Protein AF-A0A376DSH6-F1 (afdb_monomer_lite)

Structure (mmCIF, N/CA/C/O backbone):
data_AF-A0A376DSH6-F1
#
_entry.id   AF-A0A376DSH6-F1
#
loop_
_atom_site.group_PDB
_atom_site.id
_atom_site.type_symbol
_atom_site.label_atom_id
_atom_site.label_alt_id
_atom_site.label_comp_id
_atom_site.label_asym_id
_atom_site.label_entity_id
_atom_site.label_seq_id
_atom_site.pdbx_PDB_ins_code
_atom_site.Cartn_x
_atom_site.Cartn_y
_atom_site.Cartn_z
_atom_site.occupancy
_atom_site.B_iso_or_equiv
_atom_site.auth_seq_id
_atom_site.auth_comp_id
_atom_site.auth_asym_id
_atom_site.auth_atom_id
_atom_site.pdbx_PDB_model_num
ATOM 1 N N . MET A 1 1 ? -16.455 17.312 -0.992 1.00 55.19 1 MET A N 1
ATOM 2 C CA . MET A 1 1 ? -16.510 16.010 -0.285 1.00 55.19 1 MET A CA 1
ATOM 3 C C . MET A 1 1 ? -17.845 15.377 -0.625 1.00 55.19 1 MET A C 1
ATOM 5 O O . MET A 1 1 ? -18.815 16.112 -0.698 1.00 55.19 1 MET A O 1
ATOM 9 N N . VAL A 1 2 ? -17.907 14.070 -0.886 1.00 52.38 2 VAL A N 1
ATOM 10 C CA . VAL A 1 2 ? -19.198 13.386 -1.068 1.00 52.38 2 VAL A CA 1
ATOM 11 C C . VAL A 1 2 ? -19.866 13.346 0.308 1.00 52.38 2 VAL A C 1
ATOM 13 O O . VAL A 1 2 ? -19.391 12.631 1.187 1.00 52.38 2 VAL A O 1
ATOM 16 N N . GLU A 1 3 ? -20.899 14.162 0.522 1.00 54.53 3 GLU A N 1
ATOM 17 C CA . GLU A 1 3 ? -21.459 14.471 1.852 1.00 54.53 3 GLU A CA 1
ATOM 18 C C . GLU A 1 3 ? -22.087 13.276 2.591 1.00 54.53 3 GLU A C 1
ATOM 20 O O . GLU A 1 3 ? -22.430 13.404 3.756 1.00 54.53 3 GLU A O 1
ATOM 25 N N . ASN A 1 4 ? -22.139 12.086 1.983 1.00 75.00 4 ASN A N 1
ATOM 26 C CA . ASN A 1 4 ? -22.680 10.863 2.589 1.00 75.00 4 ASN A CA 1
ATOM 27 C C . ASN A 1 4 ? -21.801 9.615 2.359 1.00 75.00 4 ASN A C 1
ATOM 29 O O . ASN A 1 4 ? -22.305 8.495 2.276 1.00 75.00 4 ASN A O 1
ATOM 33 N N . PHE A 1 5 ? -20.479 9.769 2.224 1.00 82.19 5 PHE A N 1
ATOM 34 C CA . PHE A 1 5 ? -19.587 8.619 2.029 1.00 82.19 5 PHE A CA 1
ATOM 35 C C . PHE A 1 5 ? -19.314 7.866 3.344 1.00 82.19 5 PHE A C 1
ATOM 37 O O . PHE A 1 5 ? -18.434 8.244 4.116 1.00 82.19 5 PHE A O 1
ATOM 44 N N . ASN A 1 6 ? -20.056 6.779 3.580 1.00 86.06 6 ASN A N 1
ATOM 45 C CA . ASN A 1 6 ? -19.903 5.896 4.743 1.00 86.06 6 ASN A CA 1
ATOM 46 C C . ASN A 1 6 ? -19.842 4.409 4.320 1.00 86.06 6 ASN A C 1
ATOM 48 O O . ASN A 1 6 ? -20.812 3.671 4.506 1.00 86.06 6 ASN A O 1
ATOM 52 N N . PRO A 1 7 ? -18.738 3.961 3.696 1.00 92.69 7 PRO A N 1
ATOM 53 C CA . PRO A 1 7 ? -18.583 2.583 3.255 1.00 92.69 7 PRO A CA 1
ATOM 54 C C . PRO A 1 7 ? -18.463 1.627 4.449 1.00 92.69 7 PRO A C 1
ATOM 56 O O . PRO A 1 7 ? -17.875 1.958 5.480 1.00 92.69 7 PRO A O 1
ATOM 59 N N . ASN A 1 8 ? -18.950 0.395 4.285 1.00 92.00 8 ASN A N 1
ATOM 60 C CA . ASN A 1 8 ? -18.752 -0.657 5.287 1.00 92.00 8 ASN A CA 1
ATOM 61 C C . ASN A 1 8 ? -17.288 -1.097 5.387 1.00 92.00 8 ASN A C 1
ATOM 63 O O . ASN A 1 8 ? -16.842 -1.471 6.468 1.00 92.00 8 ASN A O 1
ATOM 67 N N . ILE A 1 9 ? -16.562 -1.060 4.266 1.00 93.06 9 ILE A N 1
ATOM 68 C CA . ILE A 1 9 ? -15.152 -1.430 4.150 1.00 93.06 9 ILE A CA 1
ATOM 69 C C . ILE A 1 9 ? -14.431 -0.330 3.374 1.00 93.06 9 ILE A C 1
ATOM 71 O O . ILE A 1 9 ? -14.843 0.025 2.271 1.00 93.06 9 ILE A O 1
ATOM 75 N N . LEU A 1 10 ? -13.332 0.173 3.932 1.00 95.62 10 LEU A N 1
ATOM 76 C CA . LEU A 1 10 ? -12.405 1.059 3.236 1.00 95.62 10 LEU A CA 1
ATOM 77 C C . LEU A 1 10 ? -11.091 0.327 2.945 1.00 95.62 10 LEU A C 1
ATOM 79 O O . LEU A 1 10 ? -10.432 -0.158 3.862 1.00 95.62 10 LEU A O 1
ATOM 83 N N . ILE A 1 11 ? -10.687 0.291 1.677 1.00 96.25 11 ILE A N 1
ATOM 84 C CA . ILE A 1 11 ? -9.354 -0.157 1.260 1.00 96.25 11 ILE A CA 1
ATOM 85 C C . ILE A 1 11 ? -8.539 1.088 0.920 1.00 96.25 11 ILE A C 1
ATOM 87 O O . ILE A 1 11 ? -8.948 1.898 0.091 1.00 96.25 11 ILE A O 1
ATOM 91 N N . TYR A 1 12 ? -7.404 1.250 1.588 1.00 96.38 12 TYR A N 1
ATOM 92 C CA . TYR A 1 12 ? -6.534 2.409 1.477 1.00 96.38 12 TYR A CA 1
ATOM 93 C C . TYR A 1 12 ? -5.152 1.974 0.986 1.00 96.38 12 TYR A C 1
ATOM 95 O O . TYR A 1 12 ? -4.384 1.357 1.723 1.00 96.38 12 TYR A O 1
ATOM 103 N N . GLN A 1 13 ? -4.839 2.305 -0.264 1.00 94.50 13 GLN A N 1
ATOM 104 C CA . GLN A 1 13 ? -3.531 2.074 -0.874 1.00 94.50 13 GLN A CA 1
ATOM 105 C C . GLN A 1 13 ? -3.035 3.388 -1.474 1.00 94.50 13 GLN A C 1
ATOM 107 O O . GLN A 1 13 ? -3.390 3.748 -2.592 1.00 94.50 13 GLN A O 1
ATOM 112 N N . LEU A 1 14 ? -2.246 4.121 -0.696 1.00 92.38 14 LEU A N 1
ATOM 113 C CA . LEU A 1 14 ? -1.558 5.344 -1.098 1.00 92.38 14 LEU A CA 1
ATOM 114 C C . LEU A 1 14 ? -0.171 5.353 -0.449 1.00 92.38 14 LEU A C 1
ATOM 116 O O . LEU A 1 14 ? 0.066 4.634 0.522 1.00 92.38 14 LEU A O 1
ATOM 120 N N . GLY A 1 15 ? 0.719 6.203 -0.958 1.00 87.56 15 GLY A N 1
ATOM 121 C CA . GLY A 1 15 ? 2.038 6.433 -0.366 1.00 87.56 15 GLY A CA 1
ATOM 122 C C . GLY A 1 15 ? 3.222 6.105 -1.273 1.00 87.56 15 GLY A C 1
ATOM 123 O O . GLY A 1 15 ? 4.345 6.446 -0.923 1.00 87.56 15 GLY A O 1
ATOM 124 N N . ASP A 1 16 ? 3.002 5.512 -2.453 1.00 84.12 16 ASP A N 1
ATOM 125 C CA . ASP A 1 16 ? 4.087 5.180 -3.398 1.00 84.12 16 ASP A CA 1
ATOM 126 C C . ASP A 1 16 ? 4.894 6.425 -3.818 1.00 84.12 16 ASP A C 1
ATOM 128 O O . ASP A 1 16 ? 6.102 6.337 -4.019 1.00 84.12 16 ASP A O 1
ATOM 132 N N . ASN A 1 17 ? 4.248 7.596 -3.850 1.00 82.50 17 ASN A N 1
ATOM 133 C CA . ASN A 1 17 ? 4.849 8.881 -4.231 1.00 82.50 17 ASN A CA 1
ATOM 134 C C . ASN A 1 17 ? 5.218 9.776 -3.033 1.00 82.50 17 ASN A C 1
ATOM 136 O O . ASN A 1 17 ? 5.437 10.976 -3.203 1.00 82.50 17 ASN A O 1
ATOM 140 N N . THR A 1 18 ? 5.229 9.246 -1.809 1.00 83.69 18 THR A N 1
ATOM 141 C CA . THR A 1 18 ? 5.532 10.048 -0.620 1.00 83.69 18 THR A CA 1
ATOM 142 C C . THR A 1 18 ? 7.027 10.354 -0.547 1.00 83.69 18 THR A C 1
ATOM 144 O O . THR A 1 18 ? 7.854 9.449 -0.464 1.00 83.69 18 THR A O 1
ATOM 147 N N . SER A 1 19 ? 7.379 11.643 -0.561 1.00 84.31 19 SER A N 1
ATOM 148 C CA . SER A 1 19 ? 8.753 12.091 -0.311 1.00 84.31 19 SER A CA 1
ATOM 149 C C . SER A 1 19 ? 9.075 12.086 1.186 1.00 84.31 19 SER A C 1
ATOM 151 O O . SER A 1 19 ? 8.179 12.026 2.035 1.00 84.31 19 SER A O 1
ATOM 153 N N . VAL A 1 20 ? 10.362 12.197 1.524 1.00 82.44 20 VAL A N 1
ATOM 154 C CA . VAL A 1 20 ? 10.821 12.304 2.918 1.00 82.44 20 VAL A CA 1
ATOM 155 C C . VAL A 1 20 ? 10.164 13.503 3.607 1.00 82.44 20 VAL A C 1
ATOM 157 O O . VAL A 1 20 ? 9.600 13.357 4.692 1.00 82.44 20 VAL A O 1
ATOM 160 N N . GLU A 1 21 ? 10.161 14.659 2.947 1.00 86.44 21 GLU A N 1
ATOM 161 C CA . GLU A 1 21 ? 9.643 15.931 3.460 1.00 86.44 21 GLU A CA 1
ATOM 162 C C . GLU A 1 21 ? 8.122 15.884 3.662 1.00 86.44 21 GLU A C 1
ATOM 164 O O . GLU A 1 21 ? 7.602 16.415 4.643 1.00 86.44 21 GLU A O 1
ATOM 169 N N . GLY A 1 22 ? 7.400 15.208 2.762 1.00 87.56 22 GLY A N 1
ATOM 170 C CA . GLY A 1 22 ? 5.943 15.066 2.824 1.00 87.56 22 GLY A CA 1
ATOM 171 C C . GLY A 1 22 ? 5.446 13.947 3.744 1.00 87.56 22 GLY A C 1
ATOM 172 O O . GLY A 1 22 ? 4.249 13.881 4.033 1.00 87.56 22 GLY A O 1
ATOM 173 N N . SER A 1 23 ? 6.331 13.062 4.214 1.00 87.69 23 SER A N 1
ATOM 174 C CA . SER A 1 23 ? 5.949 11.820 4.901 1.00 87.69 23 SER A CA 1
ATOM 175 C C . SER A 1 23 ? 5.152 12.036 6.188 1.00 87.69 23 SER A C 1
ATOM 177 O O . SER A 1 23 ? 4.165 11.336 6.422 1.00 87.69 23 SER A O 1
ATOM 179 N N . ASN A 1 24 ? 5.513 13.035 6.996 1.00 92.25 24 ASN A N 1
ATOM 180 C CA . ASN A 1 24 ? 4.809 13.325 8.246 1.00 92.25 24 ASN A CA 1
ATOM 181 C C . ASN A 1 24 ? 3.399 13.870 7.993 1.00 92.25 24 ASN A C 1
ATOM 183 O O . ASN A 1 24 ? 2.435 13.335 8.540 1.00 92.25 24 ASN A O 1
ATOM 187 N N . ALA A 1 25 ? 3.259 14.861 7.108 1.00 93.12 25 ALA A N 1
ATOM 188 C CA . ALA A 1 25 ? 1.957 15.430 6.759 1.00 93.12 25 ALA A CA 1
ATOM 189 C C . ALA A 1 25 ? 1.036 14.386 6.101 1.00 93.12 25 ALA A C 1
ATOM 191 O O . ALA A 1 25 ? -0.150 14.282 6.434 1.00 93.12 25 ALA A O 1
ATOM 192 N N . PHE A 1 26 ? 1.585 13.555 5.210 1.00 94.44 26 PHE A N 1
ATOM 193 C CA . PHE A 1 26 ? 0.867 12.425 4.624 1.00 94.44 26 PHE A CA 1
ATOM 194 C C . PHE A 1 26 ? 0.399 11.438 5.701 1.00 94.44 26 PHE A C 1
ATOM 196 O O . PHE A 1 26 ? -0.773 11.064 5.734 1.00 94.44 26 PHE A O 1
ATOM 203 N N . LYS A 1 27 ? 1.280 11.052 6.627 1.00 95.25 27 LYS A N 1
ATOM 204 C CA . LYS A 1 27 ? 0.951 10.130 7.718 1.00 95.25 27 LYS A CA 1
ATOM 205 C C . LYS A 1 27 ? -0.168 10.667 8.609 1.00 95.25 27 LYS A C 1
ATOM 207 O O . LYS A 1 27 ? -1.137 9.954 8.866 1.00 95.25 27 LYS A O 1
ATOM 212 N N . GLU A 1 28 ? -0.070 11.913 9.061 1.00 96.50 28 GLU A N 1
ATOM 213 C CA . GLU A 1 28 ? -1.060 12.523 9.958 1.00 96.50 28 GLU A CA 1
ATOM 214 C C . GLU A 1 28 ? -2.432 12.683 9.299 1.00 96.50 28 GLU A C 1
ATOM 216 O O . GLU A 1 28 ? -3.459 12.325 9.891 1.00 96.50 28 GLU A O 1
ATOM 221 N N . SER A 1 29 ? -2.457 13.157 8.051 1.00 96.31 29 SER A N 1
ATOM 222 C CA . SER A 1 29 ? -3.697 13.294 7.280 1.00 96.31 29 SER A CA 1
ATOM 223 C C . SER A 1 29 ? -4.354 11.936 7.015 1.00 96.31 29 SER A C 1
ATOM 225 O O . SER A 1 29 ? -5.561 11.790 7.218 1.00 96.31 29 SER A O 1
ATOM 227 N N . SER A 1 30 ? -3.564 10.916 6.675 1.00 97.25 30 SER A N 1
ATOM 228 C CA . SER A 1 30 ? -4.043 9.546 6.457 1.00 97.25 30 SER A CA 1
ATOM 229 C C . SER A 1 30 ? -4.641 8.936 7.720 1.00 97.25 30 SER A C 1
ATOM 231 O O . SER A 1 30 ? -5.743 8.393 7.679 1.00 97.25 30 SER A O 1
ATOM 233 N N . ILE A 1 31 ? -3.967 9.070 8.868 1.00 97.88 31 ILE A N 1
ATOM 234 C CA . ILE A 1 31 ? -4.476 8.581 10.158 1.00 97.88 31 ILE A CA 1
ATOM 235 C C . ILE A 1 31 ? -5.796 9.277 10.508 1.00 97.88 31 ILE A C 1
ATOM 237 O O . ILE A 1 31 ? -6.758 8.616 10.902 1.00 97.88 31 ILE A O 1
ATOM 241 N N . THR A 1 32 ? -5.856 10.599 10.343 1.00 97.06 32 THR A N 1
ATOM 242 C CA . THR A 1 32 ? -7.057 11.398 10.628 1.00 97.06 32 THR A CA 1
ATOM 243 C C . THR A 1 32 ? -8.225 10.994 9.732 1.00 97.06 32 THR A C 1
ATOM 245 O O . THR A 1 32 ? -9.354 10.858 10.203 1.00 97.06 32 THR A O 1
ATOM 248 N N . PHE A 1 33 ? -7.962 10.762 8.447 1.00 95.69 33 PHE A N 1
ATOM 249 C CA . PHE A 1 33 ? -8.961 10.286 7.498 1.00 95.69 33 PHE A CA 1
ATOM 250 C C . PHE A 1 33 ? -9.469 8.886 7.864 1.00 95.69 33 PHE A C 1
ATOM 252 O O . PHE A 1 33 ? -10.674 8.685 8.000 1.00 95.69 33 PHE A O 1
ATOM 259 N N . LEU A 1 34 ? -8.559 7.938 8.093 1.00 96.50 34 LEU A N 1
ATOM 260 C CA . LEU A 1 34 ? -8.884 6.537 8.359 1.00 96.50 34 LEU A CA 1
ATOM 261 C C . LEU A 1 34 ? -9.666 6.336 9.662 1.00 96.50 34 LEU A C 1
ATOM 263 O O . LEU A 1 34 ? -10.536 5.471 9.722 1.00 96.50 34 LEU A O 1
ATOM 267 N N . LYS A 1 35 ? -9.430 7.155 10.694 1.00 95.50 35 LYS A N 1
ATOM 268 C CA . LYS A 1 35 ? -10.175 7.083 11.965 1.00 95.50 35 LYS A CA 1
ATOM 269 C C . LYS A 1 35 ? -11.686 7.317 11.826 1.00 95.50 35 LYS A C 1
ATOM 271 O O . LYS A 1 35 ? -12.426 6.955 12.734 1.00 95.50 35 LYS A O 1
ATOM 276 N N . LYS A 1 36 ? -12.152 7.869 10.701 1.00 93.75 36 LYS A N 1
ATOM 277 C CA . LYS A 1 36 ? -13.583 8.069 10.416 1.00 93.75 36 LYS A CA 1
ATOM 278 C C . LYS A 1 36 ? -14.316 6.771 10.059 1.00 93.75 36 LYS A C 1
ATOM 280 O O . LYS A 1 36 ? -15.541 6.747 10.087 1.00 93.75 36 LYS A O 1
ATOM 285 N N . PHE A 1 37 ? -13.587 5.704 9.729 1.00 94.12 37 PHE A N 1
ATOM 286 C CA . PHE A 1 37 ? -14.156 4.458 9.219 1.00 94.12 37 PHE A CA 1
ATOM 287 C C . PHE A 1 37 ? -13.967 3.310 10.214 1.00 94.12 37 PHE A C 1
ATOM 289 O O . PHE A 1 37 ? -12.938 3.205 10.894 1.00 94.12 37 PHE A O 1
ATOM 296 N N . LYS A 1 38 ? -14.968 2.424 10.285 1.00 92.94 38 LYS A N 1
ATOM 297 C CA . LYS A 1 38 ? -14.959 1.261 11.184 1.00 92.94 38 LYS A CA 1
ATOM 298 C C . LYS A 1 38 ? -13.996 0.187 10.682 1.00 92.94 38 LYS A C 1
ATOM 300 O O . LYS A 1 38 ? -12.952 -0.027 11.297 1.00 92.94 38 LYS A O 1
ATOM 305 N N . THR A 1 39 ? -14.318 -0.429 9.546 1.00 95.00 39 THR A N 1
ATOM 306 C CA . THR A 1 39 ? -13.510 -1.489 8.935 1.00 95.00 39 THR A CA 1
ATOM 307 C C . THR A 1 39 ? -12.645 -0.907 7.834 1.00 95.00 39 THR A C 1
ATOM 309 O O . THR A 1 39 ? -13.141 -0.311 6.875 1.00 95.00 39 THR A O 1
ATOM 312 N N . LYS A 1 40 ? -11.336 -1.068 7.984 1.00 95.75 40 LYS A N 1
ATOM 313 C CA . LYS A 1 40 ? -10.356 -0.404 7.136 1.00 95.75 40 LYS A CA 1
ATOM 314 C C . LYS A 1 40 ? -9.092 -1.231 7.000 1.00 95.75 40 LYS A C 1
ATOM 316 O O . LYS A 1 40 ? -8.596 -1.799 7.975 1.00 95.75 40 LYS A O 1
ATOM 321 N N . PHE A 1 41 ? -8.595 -1.263 5.775 1.00 97.56 41 PHE A N 1
ATOM 322 C CA . PHE A 1 41 ? -7.413 -1.997 5.366 1.00 97.56 41 PHE A CA 1
ATOM 323 C C . PHE A 1 41 ? -6.429 -1.014 4.754 1.00 97.56 41 PHE A C 1
ATOM 325 O O . PHE A 1 41 ? -6.786 -0.268 3.845 1.00 97.56 41 PHE A O 1
ATOM 332 N N . VAL A 1 42 ? -5.201 -1.013 5.250 1.00 97.75 42 VAL A N 1
ATOM 333 C CA . VAL A 1 42 ? -4.087 -0.276 4.659 1.00 97.75 42 VAL A CA 1
ATOM 334 C C . VAL A 1 42 ? -3.215 -1.278 3.927 1.00 97.75 42 VAL A C 1
ATOM 336 O O . VAL A 1 42 ? -2.778 -2.272 4.508 1.00 97.75 42 VAL A O 1
ATOM 339 N N . ILE A 1 43 ? -2.980 -1.022 2.649 1.00 97.00 43 ILE A N 1
ATOM 340 C CA . ILE A 1 43 ? -2.179 -1.887 1.789 1.00 97.00 43 ILE A CA 1
ATOM 341 C C . ILE A 1 43 ? -0.756 -1.330 1.735 1.00 97.00 43 ILE A C 1
ATOM 343 O O . ILE A 1 43 ? -0.566 -0.112 1.667 1.00 97.00 43 ILE A O 1
ATOM 347 N N . SER A 1 44 ? 0.255 -2.198 1.783 1.00 94.94 44 SER A N 1
ATOM 348 C CA . SER A 1 44 ? 1.633 -1.765 1.545 1.00 94.94 44 SER A CA 1
ATOM 349 C C . SER A 1 44 ? 1.788 -1.180 0.129 1.00 94.94 44 SER A C 1
ATOM 351 O O . SER A 1 44 ? 1.042 -1.562 -0.775 1.00 94.94 44 SER A O 1
ATOM 353 N N . PRO A 1 45 ? 2.785 -0.315 -0.107 1.00 92.56 45 PRO A N 1
ATOM 354 C CA . PRO A 1 45 ? 3.180 0.089 -1.455 1.00 92.56 45 PRO A CA 1
ATOM 355 C C . PRO A 1 45 ? 3.475 -1.111 -2.359 1.00 92.56 45 PRO A C 1
ATOM 357 O O . PRO A 1 45 ? 3.934 -2.153 -1.872 1.00 92.56 45 PRO A O 1
ATOM 360 N N . PHE A 1 46 ? 3.258 -0.958 -3.669 1.00 90.31 46 PHE A N 1
ATOM 361 C CA . PHE A 1 46 ? 3.740 -1.948 -4.637 1.00 90.31 46 PHE A CA 1
ATOM 362 C C . PHE A 1 46 ? 5.239 -1.757 -4.872 1.00 90.31 46 PHE A C 1
ATOM 364 O O . PHE A 1 46 ? 6.020 -2.698 -4.713 1.00 90.31 46 PHE A O 1
ATOM 371 N N . PHE A 1 47 ? 5.651 -0.528 -5.196 1.00 85.56 47 PHE A N 1
ATOM 372 C CA . PHE A 1 47 ? 7.063 -0.198 -5.333 1.00 85.56 47 PHE A CA 1
ATOM 373 C C . PHE A 1 47 ? 7.694 -0.007 -3.953 1.00 85.56 47 PHE A C 1
ATOM 375 O O . PHE A 1 47 ? 7.356 0.912 -3.203 1.00 85.56 47 PHE A O 1
ATOM 382 N N . MET A 1 48 ? 8.599 -0.916 -3.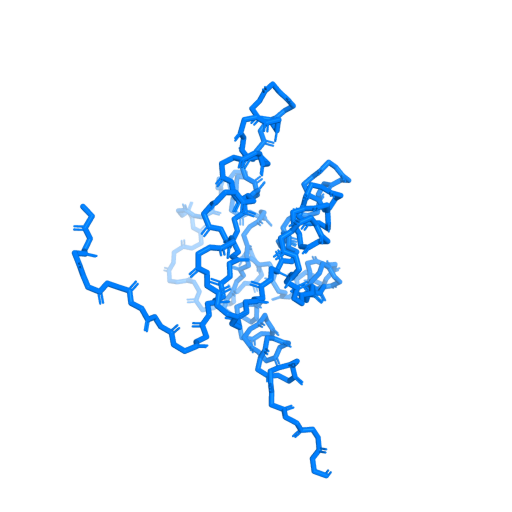596 1.00 79.94 48 MET A N 1
ATOM 383 C CA . MET A 1 48 ? 9.136 -0.985 -2.247 1.00 79.94 48 MET A CA 1
ATOM 384 C C . MET A 1 48 ? 10.188 0.102 -2.005 1.00 79.94 48 MET A C 1
ATOM 386 O O . MET A 1 48 ? 11.296 0.043 -2.533 1.00 79.94 48 MET A O 1
ATOM 390 N N . SER A 1 49 ? 9.883 1.022 -1.093 1.00 87.19 49 SER A N 1
ATOM 391 C CA . SER A 1 49 ? 10.890 1.775 -0.348 1.00 87.19 49 SER A CA 1
ATOM 392 C C . SER A 1 49 ? 10.696 1.521 1.147 1.00 87.19 49 SER A C 1
ATOM 394 O O . SER A 1 49 ? 9.564 1.389 1.623 1.00 87.19 49 SER A O 1
ATOM 396 N N . ALA A 1 50 ? 11.792 1.449 1.910 1.00 89.25 50 ALA A N 1
ATOM 397 C CA . ALA A 1 50 ? 11.712 1.241 3.358 1.00 89.25 50 ALA A CA 1
ATOM 398 C C . ALA A 1 50 ? 10.883 2.344 4.042 1.00 89.25 50 ALA A C 1
ATOM 400 O O . ALA A 1 50 ? 10.115 2.067 4.963 1.00 89.25 50 ALA A O 1
ATOM 401 N N . LEU A 1 51 ? 10.997 3.582 3.548 1.00 90.44 51 LEU A N 1
ATOM 402 C CA . LEU A 1 51 ? 10.212 4.719 4.021 1.00 90.44 51 LEU A CA 1
ATOM 403 C C . LEU A 1 51 ? 8.710 4.498 3.810 1.00 90.44 51 LEU A C 1
ATOM 405 O O . LEU A 1 51 ? 7.946 4.577 4.773 1.00 90.44 51 LEU A O 1
ATOM 409 N N . ASN A 1 52 ? 8.281 4.204 2.581 1.00 90.81 52 ASN A N 1
ATOM 410 C CA . ASN A 1 52 ? 6.857 4.100 2.258 1.00 90.81 52 ASN A CA 1
ATOM 411 C C . ASN A 1 52 ? 6.238 2.874 2.936 1.00 90.81 52 ASN A C 1
ATOM 413 O O . ASN A 1 52 ? 5.143 2.964 3.487 1.00 90.81 52 ASN A O 1
ATOM 417 N N . PHE A 1 53 ? 6.966 1.754 2.997 1.00 93.50 53 PHE A N 1
ATOM 418 C CA . PHE A 1 53 ? 6.514 0.555 3.702 1.00 93.50 53 PHE A CA 1
ATOM 419 C C . PHE A 1 53 ? 6.281 0.817 5.196 1.00 93.50 53 PHE A C 1
ATOM 421 O O . PHE A 1 53 ? 5.205 0.524 5.723 1.00 93.50 53 PHE A O 1
ATOM 428 N N . ASN A 1 54 ? 7.263 1.415 5.880 1.00 94.06 54 ASN A N 1
ATOM 429 C CA . ASN A 1 54 ? 7.147 1.724 7.306 1.00 94.06 54 ASN A CA 1
ATOM 430 C C . ASN A 1 54 ? 6.077 2.785 7.572 1.00 94.06 54 ASN A C 1
ATOM 432 O O . ASN A 1 54 ? 5.328 2.666 8.540 1.00 94.06 54 ASN A O 1
ATOM 436 N N . THR A 1 55 ? 5.943 3.768 6.680 1.00 95.00 55 THR A N 1
ATOM 437 C CA . THR A 1 55 ? 4.891 4.787 6.758 1.00 95.00 55 THR A CA 1
ATOM 438 C C . THR A 1 55 ? 3.508 4.144 6.688 1.00 95.00 55 THR A C 1
ATOM 440 O O . THR A 1 55 ? 2.688 4.379 7.574 1.00 95.00 55 THR A O 1
ATOM 443 N N . SER A 1 56 ? 3.252 3.266 5.713 1.00 95.88 56 SER A N 1
ATOM 444 C CA . S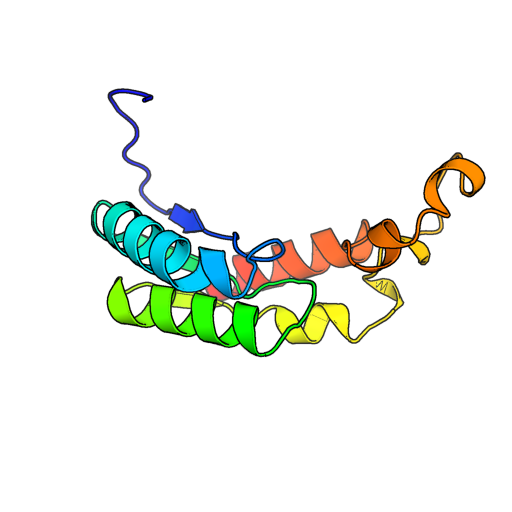ER A 1 56 ? 1.968 2.561 5.604 1.00 95.88 56 SER A CA 1
ATOM 445 C C . SER A 1 56 ? 1.699 1.658 6.810 1.00 95.88 56 SER A C 1
ATOM 447 O O . SER A 1 56 ? 0.576 1.623 7.315 1.00 95.88 56 SER A O 1
ATOM 449 N N . LYS A 1 57 ? 2.728 0.986 7.340 1.00 96.62 57 LYS A N 1
ATOM 450 C CA . LYS A 1 57 ? 2.608 0.172 8.558 1.00 96.62 57 LYS A CA 1
ATOM 451 C C . LYS A 1 57 ? 2.253 1.018 9.788 1.00 96.62 57 LYS A C 1
ATOM 453 O O . LYS A 1 57 ? 1.373 0.640 10.562 1.00 96.62 57 LYS A O 1
ATOM 458 N N . GLU A 1 58 ? 2.891 2.176 9.962 1.00 97.12 58 GLU A N 1
ATOM 459 C CA . GLU A 1 58 ? 2.568 3.121 11.037 1.00 97.12 58 GLU A CA 1
ATOM 460 C C . GLU A 1 58 ? 1.151 3.685 10.904 1.00 97.12 58 GLU A C 1
ATOM 462 O O . GLU A 1 58 ? 0.433 3.772 11.902 1.00 97.12 58 GLU A O 1
ATOM 467 N N . ILE A 1 59 ? 0.738 4.050 9.685 1.00 98.12 59 ILE A N 1
ATOM 468 C CA . ILE A 1 59 ? -0.622 4.519 9.398 1.00 98.12 59 ILE A CA 1
ATOM 469 C C . ILE A 1 59 ? -1.630 3.443 9.801 1.00 98.12 59 ILE A C 1
ATOM 471 O O . ILE A 1 59 ? -2.594 3.754 10.506 1.00 98.12 59 ILE A O 1
ATOM 475 N N . ALA A 1 60 ? -1.400 2.186 9.413 1.00 98.19 60 ALA A N 1
ATOM 476 C CA . ALA A 1 60 ? -2.276 1.072 9.756 1.00 98.19 60 ALA A CA 1
ATOM 477 C C . ALA A 1 60 ? -2.415 0.914 11.275 1.00 98.19 60 ALA A C 1
ATOM 479 O O . ALA A 1 60 ? -3.528 0.929 11.802 1.00 98.19 60 ALA A O 1
ATOM 480 N N . LEU A 1 61 ? -1.286 0.874 11.989 1.00 98.12 61 LEU A N 1
ATOM 481 C CA . LEU A 1 61 ? -1.256 0.728 13.442 1.00 98.12 61 LEU A CA 1
ATOM 482 C C . LEU A 1 61 ? -1.983 1.880 14.153 1.00 98.12 61 LEU A C 1
ATOM 484 O O . LEU A 1 61 ? -2.884 1.647 14.958 1.00 98.12 61 LEU A O 1
ATOM 488 N N . LYS A 1 62 ? -1.630 3.132 13.841 1.00 98.31 62 LYS A N 1
ATOM 489 C CA . LYS A 1 62 ? -2.154 4.324 14.536 1.00 98.31 62 LYS A CA 1
ATOM 490 C C . LYS A 1 62 ? -3.610 4.647 14.204 1.00 98.31 62 LYS A C 1
ATOM 492 O O . LYS A 1 62 ? -4.255 5.398 14.938 1.00 98.31 62 LYS A O 1
ATOM 497 N N . SER A 1 63 ? -4.124 4.118 13.098 1.00 97.81 63 SER A N 1
ATOM 498 C CA . SER A 1 63 ? -5.538 4.227 12.736 1.00 97.81 63 SER A CA 1
ATOM 499 C C . SER A 1 63 ? -6.373 3.034 13.207 1.00 97.81 63 SER A C 1
ATOM 501 O O . SER A 1 63 ? -7.591 3.094 13.081 1.00 97.81 63 SER A O 1
ATOM 503 N N . SER A 1 64 ? -5.764 1.981 13.769 1.00 97.75 64 SER A N 1
ATOM 504 C CA . SER A 1 64 ? -6.433 0.702 14.057 1.00 97.75 64 SER A CA 1
ATOM 505 C C . SER A 1 64 ? -7.043 0.085 12.790 1.00 97.75 64 SER A C 1
ATOM 507 O O . SER A 1 64 ? -8.227 -0.253 12.745 1.00 97.75 64 SER A O 1
ATOM 509 N N . SER A 1 65 ? -6.233 0.015 11.734 1.00 97.94 65 SER A N 1
ATOM 510 C 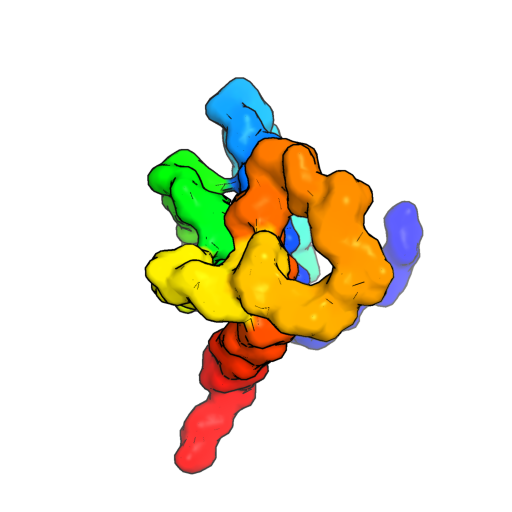CA . SER A 1 65 ? -6.546 -0.657 10.471 1.00 97.94 65 SER A CA 1
ATOM 511 C C . SER A 1 65 ? -5.832 -2.002 10.381 1.00 97.94 65 SER A C 1
ATOM 513 O O . SER A 1 65 ? -4.749 -2.181 10.940 1.00 97.94 65 SER A O 1
ATOM 515 N N . TYR A 1 66 ? -6.396 -2.928 9.610 1.00 97.31 66 TYR A N 1
ATOM 516 C CA . TYR A 1 66 ? -5.679 -4.128 9.186 1.00 97.31 66 TYR A CA 1
ATOM 517 C C . TYR A 1 66 ? -4.604 -3.748 8.166 1.00 97.31 66 TYR A C 1
ATOM 519 O O . TYR A 1 66 ? -4.842 -2.899 7.307 1.00 97.31 66 TYR A O 1
ATOM 527 N N . PHE A 1 67 ? -3.430 -4.370 8.244 1.00 97.31 67 PHE A N 1
ATOM 528 C CA . PHE A 1 67 ? -2.353 -4.153 7.281 1.00 97.31 67 PHE A CA 1
ATOM 529 C C . PHE A 1 67 ? -2.241 -5.350 6.338 1.00 97.31 67 PHE A C 1
ATOM 531 O O . PHE A 1 67 ? -2.119 -6.484 6.801 1.00 97.31 67 PHE A O 1
ATOM 538 N N . ILE A 1 68 ? -2.274 -5.096 5.032 1.00 96.25 68 ILE A N 1
ATOM 539 C CA . ILE A 1 68 ? -2.101 -6.118 3.997 1.00 96.25 68 ILE A CA 1
ATOM 540 C C . ILE A 1 68 ? -0.776 -5.846 3.292 1.00 96.25 68 ILE A C 1
ATOM 542 O O . ILE A 1 68 ? -0.613 -4.841 2.599 1.00 96.25 68 ILE A O 1
ATOM 546 N N . ASP A 1 69 ? 0.171 -6.758 3.477 1.00 94.75 69 ASP A N 1
ATOM 547 C CA . ASP A 1 69 ? 1.486 -6.690 2.855 1.00 94.75 69 ASP A CA 1
ATOM 548 C C . ASP A 1 69 ? 1.457 -7.343 1.464 1.00 94.75 69 ASP A C 1
ATOM 550 O O . ASP A 1 69 ? 1.406 -8.567 1.334 1.00 94.75 69 ASP A O 1
ATOM 554 N N . ILE A 1 70 ? 1.500 -6.512 0.423 1.00 94.12 70 ILE A N 1
ATOM 555 C CA . ILE A 1 70 ? 1.623 -6.924 -0.984 1.00 94.12 70 ILE A CA 1
ATOM 556 C C . ILE A 1 70 ? 3.050 -6.764 -1.511 1.00 94.12 70 ILE A C 1
ATOM 558 O O . ILE A 1 70 ? 3.312 -6.990 -2.690 1.00 94.12 70 ILE A O 1
ATOM 562 N N . SER A 1 71 ? 3.991 -6.355 -0.669 1.00 88.44 71 SER A N 1
ATOM 563 C CA . SER A 1 71 ? 5.306 -5.906 -1.115 1.00 88.44 71 SER A CA 1
ATOM 564 C C . SER A 1 71 ? 6.148 -7.014 -1.752 1.00 88.44 71 SER A C 1
ATOM 566 O O . SER A 1 71 ? 6.972 -6.763 -2.623 1.00 88.44 71 SER A O 1
ATOM 568 N N . LYS A 1 72 ? 5.888 -8.278 -1.401 1.00 90.38 72 LYS A N 1
ATOM 569 C CA . LYS A 1 72 ? 6.529 -9.434 -2.045 1.00 90.38 72 LYS A CA 1
ATOM 570 C C . LYS A 1 72 ? 6.105 -9.625 -3.503 1.00 90.38 72 LYS A C 1
ATOM 572 O O . LYS A 1 72 ? 6.797 -10.323 -4.238 1.00 90.38 72 LYS A O 1
ATOM 577 N N . ILE A 1 73 ? 4.985 -9.037 -3.927 1.00 91.81 73 ILE A N 1
ATOM 578 C CA . ILE A 1 73 ? 4.469 -9.175 -5.293 1.00 91.81 73 ILE A CA 1
ATOM 579 C C . ILE A 1 73 ? 5.387 -8.448 -6.284 1.00 91.81 73 ILE A C 1
ATOM 581 O O . ILE A 1 73 ? 5.631 -8.976 -7.369 1.00 91.81 73 ILE A O 1
ATOM 585 N N . SER A 1 74 ? 5.961 -7.298 -5.918 1.00 87.25 74 SER A N 1
ATOM 586 C CA . SER A 1 74 ? 6.848 -6.533 -6.809 1.00 87.25 74 SER A CA 1
ATOM 587 C C . SER A 1 74 ? 8.213 -7.187 -7.047 1.00 87.25 74 SER A C 1
ATOM 589 O O . SER A 1 74 ? 8.852 -6.907 -8.063 1.00 87.25 74 SER A O 1
ATOM 591 N N . ASN A 1 75 ? 8.618 -8.130 -6.188 1.00 88.50 75 ASN A N 1
ATOM 592 C CA . ASN A 1 75 ? 9.859 -8.897 -6.345 1.00 88.50 75 ASN A CA 1
ATOM 593 C C . ASN A 1 75 ? 9.846 -9.843 -7.555 1.00 88.50 75 ASN A C 1
ATOM 595 O O . ASN A 1 75 ? 10.907 -10.297 -7.975 1.00 88.50 75 ASN A O 1
ATOM 599 N N . ASN A 1 76 ? 8.671 -10.179 -8.101 1.00 90.19 76 ASN A N 1
ATOM 600 C CA . ASN A 1 76 ? 8.577 -11.009 -9.296 1.00 90.19 76 ASN A CA 1
ATOM 601 C C . ASN A 1 76 ? 8.435 -10.118 -10.545 1.00 90.19 76 ASN A C 1
ATOM 603 O O . ASN A 1 76 ? 7.402 -9.457 -10.690 1.00 90.19 76 ASN A O 1
ATOM 607 N N . PRO A 1 77 ? 9.406 -10.133 -11.479 1.00 88.88 77 PRO A N 1
ATOM 608 C CA . PRO A 1 77 ? 9.362 -9.307 -12.684 1.00 88.88 77 PRO A CA 1
ATOM 609 C C . PRO A 1 77 ? 8.097 -9.486 -13.528 1.00 88.88 77 PRO A C 1
ATOM 611 O O . PRO A 1 77 ? 7.670 -8.528 -14.166 1.00 88.88 77 PRO A O 1
ATOM 614 N N . ILE A 1 78 ? 7.449 -10.662 -13.503 1.00 90.38 78 ILE A N 1
ATOM 615 C CA . ILE A 1 78 ? 6.197 -10.903 -14.248 1.00 90.38 78 ILE A CA 1
ATOM 616 C C . ILE A 1 78 ? 5.050 -9.987 -13.799 1.00 90.38 78 ILE A C 1
ATOM 618 O O . ILE A 1 78 ? 4.113 -9.746 -14.553 1.00 90.38 78 ILE A O 1
ATOM 622 N N . ASN A 1 79 ? 5.122 -9.485 -12.564 1.00 91.06 79 ASN A N 1
ATOM 623 C CA . ASN A 1 79 ? 4.123 -8.594 -11.992 1.00 91.06 79 ASN A CA 1
ATOM 624 C C . ASN A 1 79 ? 4.363 -7.134 -12.357 1.00 91.06 79 ASN A C 1
ATOM 626 O O . ASN A 1 79 ? 3.499 -6.305 -12.091 1.00 91.06 79 ASN A O 1
ATOM 630 N N . GLN A 1 80 ? 5.518 -6.797 -12.924 1.00 88.25 80 GLN A N 1
ATOM 631 C CA . GLN A 1 80 ? 5.839 -5.428 -13.297 1.00 88.25 80 GLN A CA 1
ATOM 632 C C . GLN A 1 80 ? 5.277 -5.114 -14.671 1.00 88.25 80 GLN A C 1
ATOM 634 O O . GLN A 1 80 ? 5.197 -5.980 -15.543 1.00 88.25 80 GLN A O 1
ATOM 639 N N . ALA A 1 81 ? 4.926 -3.848 -14.865 1.00 86.62 81 ALA A N 1
ATOM 640 C CA . ALA A 1 81 ? 4.347 -3.373 -16.101 1.00 86.62 81 ALA A CA 1
ATOM 641 C C . ALA A 1 81 ? 5.215 -3.794 -17.293 1.00 86.62 81 ALA A C 1
ATOM 643 O O . ALA A 1 81 ? 4.737 -4.503 -18.170 1.00 86.62 81 ALA A O 1
ATOM 644 N N . HIS A 1 82 ? 6.505 -3.467 -17.305 1.00 81.44 82 HIS A N 1
ATOM 645 C CA . HIS A 1 82 ? 7.384 -3.729 -18.451 1.00 81.44 82 HIS A CA 1
ATOM 646 C C . HIS A 1 82 ? 7.391 -5.192 -18.969 1.00 81.44 82 HIS A C 1
ATOM 648 O O . HIS A 1 82 ? 7.768 -5.413 -20.118 1.00 81.44 82 HIS A O 1
ATOM 654 N N . SER A 1 83 ? 6.948 -6.167 -18.166 1.00 81.25 83 SER A N 1
ATOM 655 C CA . SER A 1 83 ? 6.844 -7.588 -18.523 1.00 81.25 83 SER A CA 1
ATOM 656 C C . SER A 1 83 ? 5.517 -8.009 -19.177 1.00 81.25 83 SER A C 1
ATOM 658 O O . SER A 1 83 ? 5.412 -9.153 -19.628 1.00 81.25 83 SER A O 1
ATOM 660 N N . ASP A 1 84 ? 4.486 -7.153 -19.247 1.00 78.69 84 ASP A N 1
ATOM 661 C CA . ASP A 1 84 ? 3.216 -7.555 -19.875 1.00 78.69 84 ASP A CA 1
ATOM 662 C C . ASP A 1 84 ? 3.370 -7.731 -21.390 1.00 78.69 84 ASP A C 1
ATOM 664 O O . ASP A 1 84 ? 3.732 -6.805 -22.117 1.00 78.69 84 ASP A O 1
ATOM 668 N N . LYS A 1 85 ? 2.986 -8.913 -21.879 1.00 70.12 85 LYS A N 1
ATOM 669 C CA . LYS A 1 85 ? 3.071 -9.288 -23.299 1.00 70.12 85 LYS A CA 1
ATOM 670 C C . LYS A 1 85 ? 1.971 -8.671 -24.175 1.00 70.12 85 LYS A C 1
ATOM 672 O O . LYS A 1 85 ? 2.170 -8.523 -25.373 1.00 70.12 85 LYS A O 1
ATOM 677 N N . ASN A 1 86 ? 0.840 -8.271 -23.588 1.00 64.62 86 ASN A N 1
ATOM 678 C CA . ASN A 1 86 ? -0.331 -7.733 -24.305 1.00 64.62 86 ASN A CA 1
ATOM 679 C C . ASN A 1 86 ? -0.268 -6.207 -24.517 1.00 64.62 86 ASN A C 1
ATOM 681 O O . ASN A 1 86 ? -1.294 -5.527 -24.534 1.00 64.62 86 ASN A O 1
ATOM 685 N N . ARG A 1 87 ? 0.935 -5.634 -24.626 1.00 65.62 87 ARG A N 1
ATOM 686 C CA . ARG A 1 87 ? 1.119 -4.189 -24.805 1.00 65.62 87 ARG A CA 1
ATOM 687 C C . ARG A 1 87 ? 1.095 -3.851 -26.287 1.00 65.62 87 ARG A C 1
ATOM 689 O O . ARG A 1 87 ? 2.084 -4.052 -26.981 1.00 65.62 87 ARG A O 1
ATOM 696 N N . ASN A 1 88 ? -0.011 -3.273 -26.744 1.00 58.19 88 ASN A N 1
ATOM 697 C CA . ASN A 1 88 ? -0.192 -2.874 -28.144 1.00 58.19 88 ASN A CA 1
ATOM 698 C C . ASN A 1 88 ? 0.832 -1.827 -28.635 1.00 58.19 88 ASN A C 1
ATOM 700 O O . ASN A 1 88 ? 0.944 -1.621 -29.838 1.00 58.19 88 ASN A O 1
ATOM 704 N N . ASP A 1 89 ? 1.585 -1.170 -27.740 1.00 60.78 89 ASP A N 1
ATOM 705 C CA . ASP A 1 89 ? 2.643 -0.228 -28.121 1.00 60.78 89 ASP A CA 1
ATOM 706 C C . ASP A 1 89 ? 3.762 -0.144 -27.066 1.00 60.78 89 ASP A C 1
ATOM 708 O O . ASP A 1 89 ? 3.798 0.754 -26.226 1.00 60.78 89 ASP A O 1
ATOM 712 N N . ILE A 1 90 ? 4.702 -1.091 -27.104 1.00 58.56 90 ILE A N 1
ATOM 713 C CA . ILE A 1 90 ? 5.859 -1.148 -26.189 1.00 58.56 90 ILE A CA 1
ATOM 714 C C . ILE A 1 90 ? 6.720 0.133 -26.274 1.00 58.56 90 ILE A C 1
ATOM 716 O O . ILE A 1 90 ? 7.396 0.476 -25.306 1.00 58.56 90 ILE A O 1
ATOM 720 N N . SER A 1 91 ? 6.683 0.877 -27.391 1.00 59.78 91 SER A N 1
ATOM 721 C CA . SER A 1 91 ? 7.513 2.074 -27.606 1.00 59.78 91 SER A CA 1
ATOM 722 C C . SER A 1 91 ? 7.109 3.267 -26.731 1.00 59.78 91 SER A C 1
ATOM 724 O O . SER A 1 91 ? 7.980 4.000 -26.268 1.00 59.78 91 SER A O 1
ATOM 726 N N . LYS A 1 92 ? 5.814 3.409 -26.415 1.00 58.44 92 LYS A N 1
ATOM 727 C CA . LYS A 1 92 ? 5.284 4.474 -25.540 1.00 58.44 92 LYS A CA 1
ATOM 728 C C . LYS A 1 92 ? 5.516 4.226 -24.052 1.00 58.44 92 LYS A C 1
ATOM 730 O O . LYS A 1 92 ? 5.325 5.133 -23.249 1.00 58.44 92 LYS A O 1
ATOM 735 N N . TRP A 1 93 ? 5.917 3.007 -23.687 1.00 57.84 93 TRP A N 1
ATOM 736 C CA . TRP A 1 93 ? 6.030 2.576 -22.294 1.00 57.84 93 TRP A CA 1
ATOM 737 C C . TRP A 1 93 ? 7.480 2.367 -21.823 1.00 57.84 93 TRP A C 1
ATOM 739 O O . TRP A 1 93 ? 7.708 1.775 -20.771 1.00 57.84 93 TRP A O 1
ATOM 749 N N . LYS A 1 94 ? 8.461 2.888 -22.574 1.00 56.75 94 LYS A N 1
ATOM 750 C CA . LYS A 1 94 ? 9.892 2.925 -22.213 1.00 56.75 94 LYS A CA 1
ATOM 751 C C . LYS A 1 94 ? 10.280 4.183 -21.420 1.00 56.75 94 LYS A C 1
ATOM 753 O O . LYS A 1 94 ? 11.355 4.728 -21.638 1.00 56.75 94 LYS A O 1
ATOM 758 N N . VAL A 1 95 ? 9.401 4.691 -20.557 1.00 63.31 95 VAL A N 1
ATOM 759 C CA . VAL A 1 95 ? 9.779 5.761 -19.619 1.00 63.31 95 VAL A CA 1
ATOM 760 C C . VAL A 1 95 ? 10.119 5.140 -18.270 1.00 63.31 95 VAL A C 1
ATOM 762 O O . VAL A 1 95 ? 9.416 4.233 -17.822 1.00 63.31 95 VAL A O 1
ATOM 765 N N . ASP A 1 96 ? 11.189 5.617 -17.634 1.00 60.94 96 ASP A N 1
ATOM 766 C CA . ASP A 1 96 ? 11.805 4.989 -16.452 1.00 60.94 96 ASP A CA 1
ATOM 767 C C . ASP A 1 96 ? 10.818 4.718 -15.302 1.00 60.94 96 ASP A C 1
ATOM 769 O O . ASP A 1 96 ? 10.957 3.740 -14.570 1.00 60.94 96 ASP A O 1
ATOM 773 N N . GLY A 1 97 ? 9.760 5.529 -15.185 1.00 65.25 97 GLY A N 1
ATOM 774 C CA . GLY A 1 97 ? 8.728 5.372 -14.159 1.00 65.25 97 GLY A CA 1
ATOM 775 C C . GLY A 1 97 ? 7.814 4.152 -14.331 1.00 65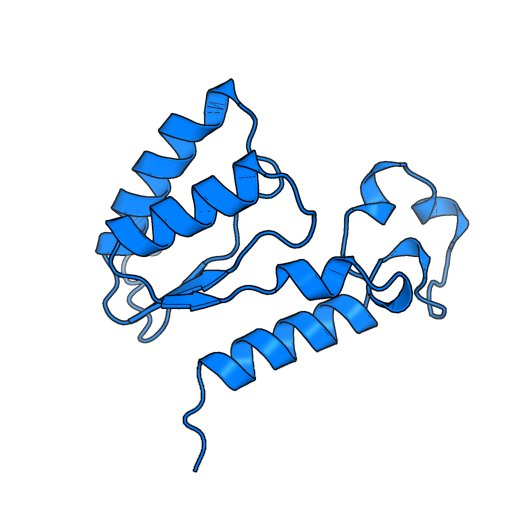.25 97 GLY A C 1
ATOM 776 O O . GLY A 1 97 ? 7.237 3.688 -13.355 1.00 65.25 97 GLY A O 1
ATOM 777 N N . ILE A 1 98 ? 7.685 3.581 -15.534 1.00 72.25 98 ILE A N 1
ATOM 778 C CA . ILE A 1 98 ? 6.730 2.487 -15.795 1.00 72.25 98 ILE A CA 1
ATOM 779 C C . ILE A 1 98 ? 7.125 1.192 -15.099 1.00 72.25 98 ILE A C 1
ATOM 781 O O . ILE A 1 98 ? 6.251 0.453 -14.652 1.00 72.25 98 ILE A O 1
ATOM 785 N N . SER A 1 99 ? 8.420 0.924 -14.956 1.00 69.44 99 SER A N 1
ATOM 786 C CA . SER A 1 99 ? 8.906 -0.288 -14.290 1.00 69.44 99 SER A CA 1
ATOM 787 C C . SER A 1 99 ? 8.536 -0.342 -12.804 1.00 69.44 99 SER A C 1
ATOM 789 O O . SER A 1 99 ? 8.473 -1.428 -12.239 1.00 69.44 99 SER A O 1
ATOM 791 N N . ALA A 1 100 ? 8.230 0.803 -12.185 1.00 76.12 100 ALA A N 1
ATOM 792 C CA . ALA A 1 100 ? 7.762 0.873 -10.804 1.00 76.12 100 ALA A CA 1
ATOM 793 C C . ALA A 1 100 ? 6.271 0.521 -10.644 1.00 76.12 100 ALA A C 1
ATOM 795 O O . ALA A 1 100 ? 5.807 0.336 -9.521 1.00 76.12 100 ALA A O 1
ATOM 796 N N . HIS A 1 101 ? 5.514 0.400 -11.739 1.00 86.56 101 HIS A N 1
ATOM 797 C CA . HIS A 1 101 ? 4.087 0.091 -11.699 1.00 86.56 101 HIS A CA 1
ATOM 798 C C . HIS A 1 101 ? 3.809 -1.404 -11.910 1.00 86.56 101 HIS A C 1
ATOM 800 O O . HIS A 1 101 ? 4.528 -2.079 -12.657 1.00 86.56 101 HIS A O 1
ATOM 806 N N . PRO A 1 102 ? 2.741 -1.942 -11.297 1.00 90.25 102 PRO A N 1
ATOM 807 C CA . PRO A 1 102 ? 2.291 -3.291 -11.590 1.00 90.25 102 PRO A CA 1
ATOM 808 C C . PRO A 1 102 ? 1.749 -3.381 -13.022 1.00 90.25 102 PRO A C 1
ATOM 810 O O . PRO A 1 102 ? 1.080 -2.474 -13.517 1.00 90.25 102 PRO A O 1
ATOM 813 N N . GLY A 1 103 ? 2.035 -4.499 -13.682 1.00 89.19 103 GLY A N 1
ATOM 814 C CA . GLY A 1 103 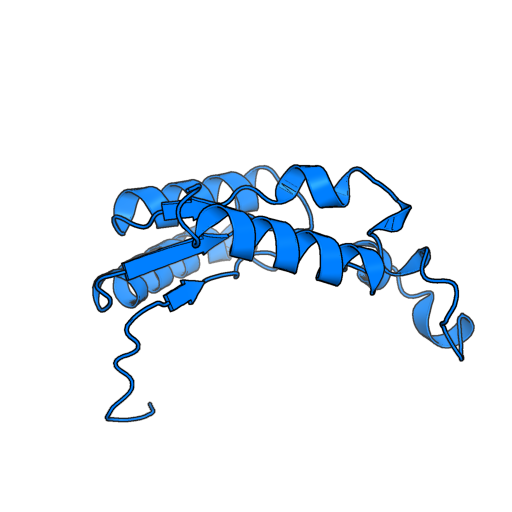? 1.395 -4.896 -14.931 1.00 89.19 103 GLY A CA 1
ATOM 815 C C . GLY A 1 103 ? 0.033 -5.537 -14.697 1.00 89.19 103 GLY A C 1
ATOM 816 O O . GLY A 1 103 ? -0.431 -5.634 -13.560 1.00 89.19 103 GLY A O 1
ATOM 817 N N . ASN A 1 104 ? -0.593 -6.051 -15.752 1.00 88.88 104 ASN A N 1
ATOM 818 C CA . ASN A 1 104 ? -1.883 -6.745 -15.654 1.00 88.88 104 ASN A CA 1
ATOM 819 C C . ASN A 1 104 ? -1.809 -7.936 -14.686 1.00 88.88 104 ASN A C 1
ATOM 821 O O . ASN A 1 104 ? -2.655 -8.079 -13.802 1.00 88.88 104 ASN A O 1
ATOM 825 N N . THR A 1 105 ? -0.754 -8.748 -14.804 1.00 91.25 105 THR A N 1
ATOM 826 C CA . THR A 1 105 ? -0.511 -9.885 -13.897 1.00 91.25 105 THR A CA 1
ATOM 827 C C . THR A 1 105 ? -0.284 -9.411 -12.459 1.00 91.25 105 THR A C 1
ATOM 829 O O . THR A 1 105 ? -0.808 -9.998 -11.511 1.00 91.25 105 THR A O 1
ATOM 832 N N . GLY A 1 106 ? 0.454 -8.310 -12.284 1.00 92.62 106 GLY A N 1
ATOM 833 C CA . GLY A 1 106 ? 0.698 -7.714 -10.972 1.00 92.62 106 GLY A CA 1
ATOM 834 C C . GLY A 1 106 ? -0.584 -7.222 -10.312 1.00 92.62 106 GLY A C 1
ATOM 835 O O . GLY A 1 106 ? -0.845 -7.566 -9.164 1.00 92.62 106 GLY A O 1
ATOM 836 N N . MET A 1 107 ? -1.420 -6.490 -11.050 1.00 93.25 107 MET A N 1
ATOM 837 C CA . MET A 1 107 ? -2.718 -6.006 -10.574 1.00 93.25 107 MET A CA 1
ATOM 838 C C . MET A 1 107 ? -3.646 -7.154 -10.176 1.00 93.25 107 MET A C 1
ATOM 840 O O . MET A 1 107 ? -4.303 -7.077 -9.138 1.00 93.25 107 MET A O 1
ATOM 844 N N . GLN A 1 108 ? -3.658 -8.245 -10.947 1.00 95.19 108 GLN A N 1
ATOM 845 C CA . GLN A 1 108 ? -4.423 -9.441 -10.601 1.00 95.19 108 GLN A CA 1
ATOM 846 C C . GLN A 1 108 ? -3.933 -10.068 -9.288 1.00 95.19 108 GLN A C 1
ATOM 848 O O . GLN A 1 108 ? -4.736 -10.369 -8.406 1.00 95.19 108 GLN A O 1
ATOM 853 N N . ASN A 1 109 ? -2.618 -10.204 -9.113 1.00 95.50 109 ASN A N 1
ATOM 854 C CA . ASN A 1 109 ? -2.037 -10.754 -7.889 1.00 95.50 109 ASN A CA 1
ATOM 855 C C . ASN A 1 109 ? -2.268 -9.855 -6.664 1.00 95.50 109 ASN A C 1
ATOM 857 O O . ASN A 1 109 ? -2.563 -10.367 -5.585 1.00 95.50 109 ASN A O 1
ATOM 861 N N . ILE A 1 110 ? -2.199 -8.529 -6.826 1.00 95.44 110 ILE A N 1
ATOM 862 C CA . ILE A 1 110 ? -2.564 -7.560 -5.779 1.00 95.44 110 ILE A CA 1
ATOM 863 C C . ILE A 1 110 ? -4.032 -7.744 -5.385 1.00 95.44 110 ILE A C 1
ATOM 865 O O . ILE A 1 110 ? -4.341 -7.867 -4.201 1.00 95.44 110 ILE A O 1
ATOM 869 N N . SER A 1 111 ? -4.933 -7.820 -6.367 1.00 95.56 111 SER A N 1
ATOM 870 C CA . SER A 1 111 ? -6.362 -8.030 -6.123 1.00 95.56 111 SER A CA 1
ATOM 871 C C . SER A 1 111 ? -6.626 -9.334 -5.364 1.00 95.56 111 SER A C 1
ATOM 873 O O . SER A 1 111 ? -7.347 -9.320 -4.367 1.00 95.56 111 SER A O 1
ATOM 875 N N . HIS A 1 112 ? -5.982 -10.438 -5.758 1.00 95.25 112 HIS A N 1
ATOM 876 C CA . HIS A 1 112 ? -6.085 -11.715 -5.051 1.00 95.25 112 HIS A CA 1
ATOM 877 C C . HIS A 1 112 ? -5.577 -11.633 -3.607 1.00 95.25 112 HIS A C 1
ATOM 879 O O . HIS A 1 112 ? -6.230 -12.158 -2.707 1.00 95.25 112 HIS A O 1
ATOM 885 N N . ALA A 1 113 ? -4.444 -10.965 -3.367 1.00 94.00 113 ALA A N 1
ATOM 886 C CA . ALA A 1 113 ? -3.897 -10.796 -2.023 1.00 94.00 113 ALA A CA 1
ATOM 887 C C . ALA A 1 113 ? -4.843 -9.993 -1.116 1.00 94.00 113 ALA A C 1
ATOM 889 O O . ALA A 1 113 ? -5.079 -10.380 0.028 1.00 94.00 113 ALA A O 1
ATOM 890 N N . ILE A 1 114 ? -5.431 -8.914 -1.642 1.00 94.31 114 ILE A N 1
ATOM 891 C CA . ILE A 1 114 ? -6.419 -8.103 -0.922 1.00 94.31 114 ILE A CA 1
ATOM 892 C C . ILE A 1 114 ? -7.671 -8.931 -0.622 1.00 94.31 114 ILE A C 1
ATOM 894 O O . ILE A 1 114 ? -8.124 -8.978 0.520 1.00 94.31 114 ILE A O 1
ATOM 898 N N . PHE A 1 115 ? -8.212 -9.621 -1.627 1.00 94.38 115 PHE A N 1
ATOM 899 C CA . PHE A 1 115 ? -9.417 -10.432 -1.475 1.00 94.38 115 PHE A CA 1
ATOM 900 C C . PHE A 1 115 ? -9.230 -11.549 -0.441 1.00 94.38 115 PHE A C 1
ATOM 902 O O . PHE A 1 115 ? -10.051 -11.699 0.462 1.00 94.38 115 PHE A O 1
ATOM 909 N N . ALA A 1 116 ? -8.113 -12.278 -0.509 1.00 91.50 116 ALA A N 1
ATOM 910 C CA . ALA A 1 116 ? -7.791 -13.359 0.421 1.00 91.50 116 ALA A CA 1
ATOM 911 C C . ALA A 1 116 ? -7.580 -12.887 1.870 1.00 91.50 116 ALA A C 1
ATOM 913 O O . ALA A 1 116 ? -7.735 -13.682 2.794 1.00 91.50 116 ALA A O 1
ATOM 914 N N . ALA A 1 117 ? -7.207 -11.621 2.078 1.00 89.31 117 ALA A N 1
ATOM 915 C CA . ALA A 1 117 ? -7.055 -11.038 3.410 1.00 89.31 117 ALA A CA 1
ATOM 916 C C . ALA A 1 117 ? -8.380 -10.528 4.002 1.00 89.31 117 ALA A C 1
ATOM 918 O O . ALA A 1 117 ? -8.503 -10.423 5.221 1.00 89.31 117 ALA A O 1
ATOM 919 N N . ILE A 1 118 ? -9.357 -10.190 3.155 1.00 90.44 118 ILE A N 1
ATOM 920 C CA . ILE A 1 118 ? -10.665 -9.671 3.578 1.00 90.44 118 ILE A CA 1
ATOM 921 C C . ILE A 1 118 ? -11.663 -10.808 3.813 1.00 90.44 118 ILE A C 1
ATOM 923 O O . ILE A 1 118 ? -12.463 -10.739 4.746 1.00 90.44 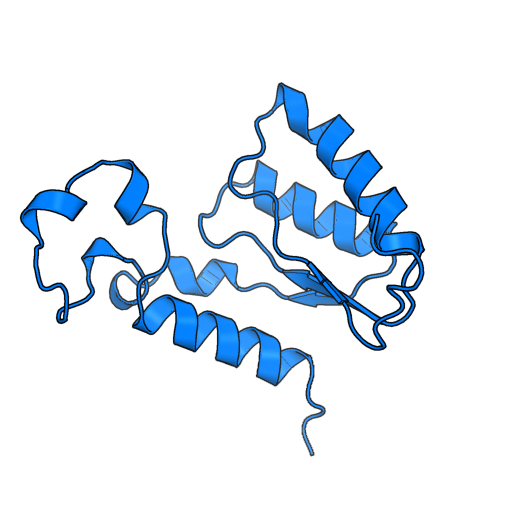118 ILE A O 1
ATOM 927 N N . ILE A 1 119 ? -11.644 -11.840 2.968 1.00 85.69 119 ILE A N 1
ATOM 928 C CA . ILE A 1 119 ? -12.597 -12.947 3.053 1.00 85.69 119 ILE A CA 1
ATOM 929 C C . ILE A 1 119 ? -12.125 -13.969 4.100 1.00 85.69 119 ILE A C 1
ATOM 931 O O . ILE A 1 119 ? -10.996 -14.455 4.003 1.00 85.69 119 ILE A O 1
ATOM 935 N N . PRO A 1 120 ? -12.967 -14.331 5.090 1.00 65.56 120 PRO A N 1
ATOM 936 C CA . PRO A 1 120 ? -12.659 -15.393 6.040 1.00 65.56 120 PRO A CA 1
ATOM 937 C C . PRO A 1 120 ? -12.339 -16.701 5.313 1.00 65.56 120 PRO A C 1
ATOM 939 O O . PRO A 1 120 ? -13.041 -17.088 4.378 1.00 65.56 120 PRO A O 1
ATOM 942 N N . LYS A 1 121 ? -11.294 -17.405 5.754 1.00 64.69 121 LYS A N 1
ATOM 943 C CA . LYS A 1 121 ? -11.082 -18.791 5.330 1.00 64.69 121 LYS A CA 1
ATOM 944 C C . LYS A 1 121 ? -12.142 -19.646 6.022 1.00 64.69 121 LYS A C 1
ATOM 946 O O . LYS A 1 121 ? -12.129 -19.726 7.248 1.00 64.69 121 LYS A O 1
ATOM 951 N N . ASN A 1 122 ? -13.059 -20.199 5.233 1.00 51.16 122 ASN A N 1
ATOM 952 C CA . ASN A 1 122 ? -13.959 -21.263 5.675 1.00 51.16 122 ASN A CA 1
ATOM 953 C C . ASN A 1 122 ? -13.164 -22.529 6.002 1.00 51.16 122 ASN A C 1
ATOM 955 O O . ASN A 1 122 ? -12.178 -22.794 5.272 1.00 51.16 122 ASN A O 1
#

Sequence (122 aa):
MVENFNPNILIYQLGDNTSVEGSNAFKESSITFLKKFKTKFVISPFFMSALNFNTSKEIALKSSSYFIDISKISNNPINQAHSDKNRNDISKWKVDGISAHPGNTGMQNISHAIFAAIIPKN

Organism: Chryseobacterium carnipullorum (NCBI:txid1124835)

Foldseek 3Di:
DPPDDADQEEEAEDQLPADPVRLVVVLVVLLVVLLVHDAYEQEQACQDDPSRRVSSVSSCVSNVYHYQYLNVLLVDQCQAQLNDPPDPCNPVQPDPCRRSDTHPVNVVSSVVSVVVVPDDDD

Secondary structure (DSSP, 8-state):
--TT---SEEEE---TT--TTTHHHHHHHHHHHHTT-SEEEEEPPSS--HHHHHHHHHHHHHHT-EEE--GGGTTSGGGBGGG-TT-TTGGGG-SGGGGGSB-HHHHHHHHHHHHHHHS---

Radius of gyration: 15.89 Å; chains: 1; bounding box: 34×37×43 Å

pLDDT: mean 86.45, std 12.69, range [51.16, 98.31]